Protein AF-M3C3Y6-F1 (afdb_monomer_lite)

Radius of gyration: 30.19 Å; chains: 1; bounding box: 23×43×91 Å

pLDDT: mean 72.75, std 17.36, range [37.88, 95.69]

Foldseek 3Di:
DDDDDDDDDDDDPPDDPPPPDPPPPPDPPPDPDPDPPPLVQQPDWDFDQDPVVRDTAIWRAHPQRWTAGPPPRDIDGGDPD

Structure (mmCIF, N/CA/C/O backbone):
data_AF-M3C3Y6-F1
#
_entry.id   AF-M3C3Y6-F1
#
loop_
_atom_site.group_PDB
_atom_site.id
_atom_site.type_symbol
_atom_site.label_atom_id
_atom_site.label_alt_id
_atom_site.label_comp_id
_atom_site.label_asym_id
_atom_site.label_entity_id
_atom_site.label_seq_id
_atom_site.pdbx_PDB_ins_code
_atom_site.Cartn_x
_atom_site.Cartn_y
_atom_site.Cartn_z
_atom_site.occupancy
_atom_site.B_iso_or_equiv
_atom_site.auth_seq_id
_atom_site.auth_comp_id
_atom_site.auth_asym_id
_atom_site.auth_atom_id
_atom_site.pdbx_PDB_model_num
ATOM 1 N N . MET A 1 1 ? 11.067 2.864 79.921 1.00 37.88 1 MET A N 1
ATOM 2 C CA . MET A 1 1 ? 11.177 1.536 80.565 1.00 37.88 1 MET A CA 1
ATOM 3 C C . MET A 1 1 ? 9.964 0.744 80.098 1.00 37.88 1 MET A C 1
ATOM 5 O O . MET A 1 1 ? 8.869 1.180 80.392 1.00 37.88 1 MET A O 1
ATOM 9 N N . THR A 1 2 ? 10.002 -0.306 79.287 1.00 44.03 2 THR A N 1
ATOM 10 C CA . THR A 1 2 ? 11.068 -1.106 78.667 1.00 44.03 2 THR A CA 1
ATOM 11 C C . THR A 1 2 ? 10.309 -1.925 77.613 1.00 44.03 2 THR A C 1
ATOM 13 O O . THR A 1 2 ? 9.331 -2.577 77.967 1.00 44.03 2 THR A O 1
ATOM 16 N N . GLY A 1 3 ? 10.674 -1.836 76.334 1.00 47.00 3 GLY A N 1
ATOM 17 C CA . GLY A 1 3 ? 10.106 -2.686 75.284 1.00 47.00 3 GLY A CA 1
ATOM 18 C C . GLY A 1 3 ? 10.982 -3.917 75.087 1.00 47.00 3 GLY A C 1
ATOM 19 O O . GLY A 1 3 ? 12.195 -3.768 74.992 1.00 47.00 3 GLY A O 1
ATOM 20 N N . LEU A 1 4 ? 10.379 -5.103 75.036 1.00 54.25 4 LEU A N 1
ATOM 21 C CA . LEU A 1 4 ? 10.997 -6.383 74.673 1.00 54.25 4 LEU A CA 1
ATOM 22 C C . LEU A 1 4 ? 9.879 -7.344 74.207 1.00 54.25 4 LEU A C 1
ATOM 24 O O . LEU A 1 4 ? 8.756 -7.225 74.692 1.00 54.25 4 LEU A O 1
ATOM 28 N N . PRO A 1 5 ? 10.167 -8.356 73.372 1.00 46.94 5 PRO A N 1
ATOM 29 C CA . PRO A 1 5 ? 10.767 -8.237 72.050 1.00 46.94 5 PRO A CA 1
ATOM 30 C C . PRO A 1 5 ? 10.019 -9.084 70.998 1.00 46.94 5 PRO A C 1
ATOM 32 O O . PRO A 1 5 ? 9.223 -9.970 71.299 1.00 46.94 5 PRO A O 1
ATOM 35 N N . LEU A 1 6 ? 10.348 -8.795 69.738 1.00 57.25 6 LEU A N 1
ATOM 36 C CA . LEU A 1 6 ? 10.170 -9.664 68.579 1.00 57.25 6 LEU A CA 1
ATOM 37 C C . LEU A 1 6 ? 10.504 -11.139 68.885 1.00 57.25 6 LEU A C 1
ATOM 39 O O . LEU A 1 6 ? 11.521 -11.413 69.516 1.00 57.25 6 LEU A O 1
ATOM 43 N N . PHE A 1 7 ? 9.723 -12.022 68.258 1.00 49.25 7 PHE A N 1
ATOM 44 C CA . PHE A 1 7 ? 9.973 -13.424 67.884 1.00 49.25 7 PHE A CA 1
ATOM 45 C C . PHE A 1 7 ? 9.067 -14.474 68.530 1.00 49.25 7 PHE A C 1
ATOM 47 O O . PHE A 1 7 ? 8.921 -14.561 69.741 1.00 49.25 7 PHE A O 1
ATOM 54 N N . ALA A 1 8 ? 8.585 -15.344 67.634 1.00 47.25 8 ALA A N 1
ATOM 55 C CA . ALA A 1 8 ? 7.726 -16.506 67.833 1.00 47.25 8 ALA A CA 1
ATOM 56 C C . ALA A 1 8 ? 6.253 -16.103 68.004 1.00 47.25 8 ALA A C 1
ATOM 58 O O . ALA A 1 8 ? 5.866 -15.469 68.971 1.00 47.25 8 ALA A O 1
ATOM 59 N N . VAL A 1 9 ? 5.359 -16.410 67.066 1.00 53.22 9 VAL A N 1
ATOM 60 C CA . VAL A 1 9 ? 4.869 -17.764 66.755 1.00 53.22 9 VAL A CA 1
ATOM 61 C C . VAL A 1 9 ? 3.857 -17.563 65.586 1.00 53.22 9 VAL A C 1
ATOM 63 O O . VAL A 1 9 ? 3.020 -16.678 65.691 1.00 53.22 9 VAL A O 1
ATOM 66 N N . LEU A 1 10 ? 3.946 -18.150 64.382 1.00 56.41 10 LEU A N 1
ATOM 67 C CA . LEU A 1 10 ? 3.403 -19.452 63.922 1.00 56.41 10 LEU A CA 1
ATOM 68 C C . LEU A 1 10 ? 3.626 -19.472 62.385 1.00 56.41 10 LEU A C 1
ATOM 70 O O . LEU A 1 10 ? 3.213 -18.547 61.697 1.00 56.41 10 LEU A O 1
ATOM 74 N N . ARG A 1 11 ? 4.440 -20.358 61.806 1.00 49.66 11 ARG A N 1
ATOM 75 C CA . ARG A 1 11 ? 4.122 -21.736 61.380 1.00 49.66 11 ARG A CA 1
ATOM 76 C C . ARG A 1 11 ? 2.987 -21.843 60.334 1.00 49.66 11 ARG A C 1
ATOM 78 O O . ARG A 1 11 ? 1.815 -21.732 60.659 1.00 49.66 11 ARG A O 1
ATOM 85 N N . SER A 1 12 ? 3.404 -22.218 59.120 1.00 50.12 12 SER A N 1
ATOM 86 C CA . SER A 1 12 ? 2.676 -23.035 58.133 1.00 50.12 12 SER A CA 1
ATOM 87 C C . SER A 1 12 ? 1.554 -22.406 57.300 1.00 50.12 12 SER A C 1
ATOM 89 O O . SER A 1 12 ? 0.379 -22.568 57.599 1.00 50.12 12 SER A O 1
ATOM 91 N N . LEU A 1 13 ? 1.928 -21.917 56.114 1.00 53.72 13 LEU A N 1
ATOM 92 C CA . LEU A 1 13 ? 1.147 -22.101 54.882 1.00 53.72 13 LEU A CA 1
ATOM 93 C C . LEU A 1 13 ? 2.070 -22.653 53.778 1.00 53.72 13 LEU A C 1
ATOM 95 O O . LEU A 1 13 ? 2.277 -22.051 52.731 1.00 53.72 13 LEU A O 1
ATOM 99 N N . VAL A 1 14 ? 2.641 -23.839 54.022 1.00 55.72 14 VAL A N 1
ATOM 100 C CA . VAL A 1 14 ? 3.102 -24.731 52.941 1.00 55.72 14 VAL A CA 1
ATOM 101 C C . VAL A 1 14 ? 1.862 -25.466 52.432 1.00 55.72 14 VAL A C 1
ATOM 103 O O . VAL A 1 14 ? 1.618 -26.624 52.746 1.00 55.72 14 VAL A O 1
ATOM 106 N N . ALA A 1 15 ? 1.013 -24.740 51.716 1.00 55.28 15 ALA A N 1
ATOM 107 C CA . ALA A 1 15 ? -0.119 -25.288 50.988 1.00 55.28 15 ALA A CA 1
ATOM 108 C C . ALA A 1 15 ? -0.329 -24.401 49.762 1.00 55.28 15 ALA A C 1
ATOM 110 O O . ALA A 1 15 ? -0.986 -23.370 49.842 1.00 55.28 15 ALA A O 1
ATOM 111 N N . GLY A 1 16 ? 0.285 -24.769 48.634 1.00 51.06 16 GLY A N 1
ATOM 112 C CA . GLY A 1 16 ? -0.122 -24.184 47.356 1.00 51.06 16 GLY A CA 1
ATOM 113 C C . GLY A 1 16 ? 0.926 -24.049 46.263 1.00 51.06 16 GLY A C 1
ATOM 114 O O . GLY A 1 16 ? 0.530 -23.784 45.134 1.00 51.06 16 GLY A O 1
ATOM 115 N N . HIS A 1 17 ? 2.223 -24.268 46.510 1.00 54.69 17 HIS A N 1
ATOM 116 C CA . HIS A 1 17 ? 3.188 -24.332 45.402 1.00 54.69 17 HIS A CA 1
ATOM 117 C C . HIS A 1 17 ? 3.100 -25.695 44.714 1.00 54.69 17 HIS A C 1
ATOM 119 O O . HIS A 1 17 ? 3.969 -26.553 44.835 1.00 54.69 17 HIS A O 1
ATOM 125 N N . ARG A 1 18 ? 1.988 -25.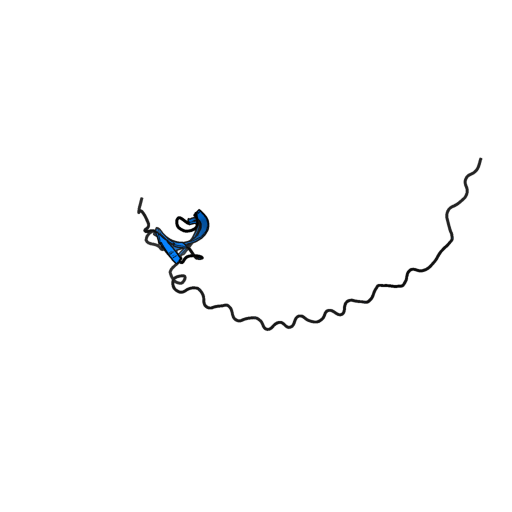901 44.007 1.00 58.06 18 ARG A N 1
ATOM 126 C CA . ARG A 1 18 ? 1.876 -26.923 42.979 1.00 58.06 18 ARG A CA 1
ATOM 127 C C . ARG A 1 18 ? 2.771 -26.431 41.837 1.00 58.06 18 ARG A C 1
ATOM 129 O O . ARG A 1 18 ? 2.452 -25.384 41.272 1.00 58.06 18 ARG A O 1
ATOM 136 N N . PRO A 1 19 ? 3.900 -27.089 41.524 1.00 53.34 19 PRO A N 1
ATOM 137 C CA . PRO A 1 19 ? 4.667 -26.706 40.354 1.00 53.34 19 PRO A CA 1
ATOM 138 C C . PRO A 1 19 ? 3.724 -26.846 39.162 1.00 53.34 19 PRO A C 1
ATOM 140 O O . PRO A 1 19 ? 3.157 -27.917 38.931 1.00 53.34 19 PRO A O 1
ATOM 143 N N . ALA A 1 20 ? 3.489 -25.743 38.457 1.00 62.56 20 ALA A N 1
ATOM 144 C CA . ALA A 1 20 ? 2.872 -25.809 37.151 1.00 62.56 20 ALA A CA 1
ATOM 145 C C . ALA A 1 20 ? 3.814 -26.662 36.300 1.00 62.56 20 ALA A C 1
ATOM 147 O O . ALA A 1 20 ? 4.909 -26.227 35.952 1.00 62.56 20 ALA A O 1
ATOM 148 N N . THR A 1 21 ? 3.431 -27.910 36.034 1.00 64.44 21 THR A N 1
ATOM 149 C CA . THR A 1 21 ? 4.031 -28.693 34.957 1.00 64.44 21 THR A CA 1
ATOM 150 C C . THR A 1 21 ? 3.997 -27.808 33.717 1.00 64.44 21 THR A C 1
ATOM 152 O O . THR A 1 21 ? 2.893 -27.403 33.336 1.00 64.44 21 THR A O 1
ATOM 155 N N . PRO A 1 22 ? 5.139 -27.468 33.093 1.00 58.06 22 PRO A N 1
ATOM 156 C CA . PRO A 1 22 ? 5.103 -26.850 31.785 1.00 58.06 22 PRO A CA 1
ATOM 157 C C . PRO A 1 22 ? 4.567 -27.928 30.849 1.00 58.06 22 PRO A C 1
ATOM 159 O O . PRO A 1 22 ? 5.302 -28.803 30.396 1.00 58.06 22 PRO A O 1
ATOM 162 N N . ALA A 1 23 ? 3.251 -27.928 30.633 1.00 63.50 23 ALA A N 1
ATOM 163 C CA . ALA A 1 23 ? 2.663 -28.636 29.517 1.00 63.50 23 ALA A CA 1
ATOM 164 C C . ALA A 1 23 ? 3.340 -28.036 28.287 1.00 63.50 23 ALA A C 1
ATOM 166 O O . ALA A 1 23 ? 3.114 -26.871 27.958 1.00 63.50 23 ALA A O 1
ATOM 167 N N . ALA A 1 24 ? 4.277 -28.789 27.713 1.00 64.56 24 ALA A N 1
ATOM 168 C CA . ALA A 1 24 ? 4.999 -28.376 26.533 1.00 64.56 24 ALA A CA 1
ATOM 169 C C . ALA A 1 24 ? 3.953 -28.040 25.468 1.00 64.56 24 ALA A C 1
ATOM 171 O O . ALA A 1 24 ? 3.209 -28.910 25.015 1.00 64.56 24 ALA A O 1
ATOM 172 N N . LEU A 1 25 ? 3.858 -26.755 25.125 1.00 63.75 25 LEU A N 1
ATOM 173 C CA . LEU A 1 25 ? 3.072 -26.272 24.001 1.00 63.75 25 LEU A CA 1
ATOM 174 C C . LEU A 1 25 ? 3.791 -26.720 22.730 1.00 63.75 25 LEU A C 1
ATOM 176 O O . LEU A 1 25 ? 4.470 -25.941 22.072 1.00 63.75 25 LEU A O 1
ATOM 180 N N . THR A 1 26 ? 3.673 -28.000 22.396 1.00 64.25 26 THR A N 1
ATOM 181 C CA . THR A 1 26 ? 4.059 -28.519 21.087 1.00 64.25 26 THR A CA 1
ATOM 182 C C . THR A 1 26 ? 2.914 -28.228 20.121 1.00 64.25 26 THR A C 1
ATOM 184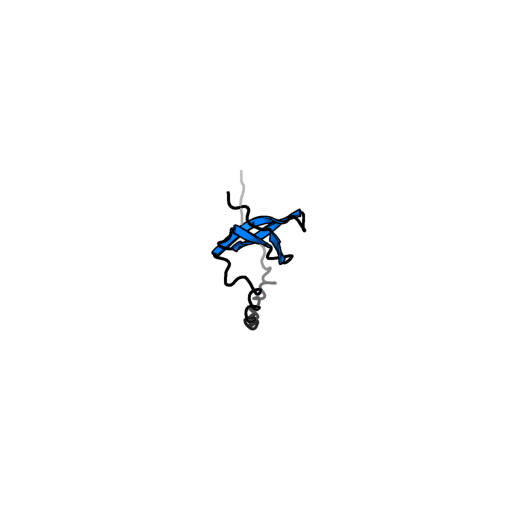 O O . THR A 1 26 ? 2.248 -29.129 19.619 1.00 64.2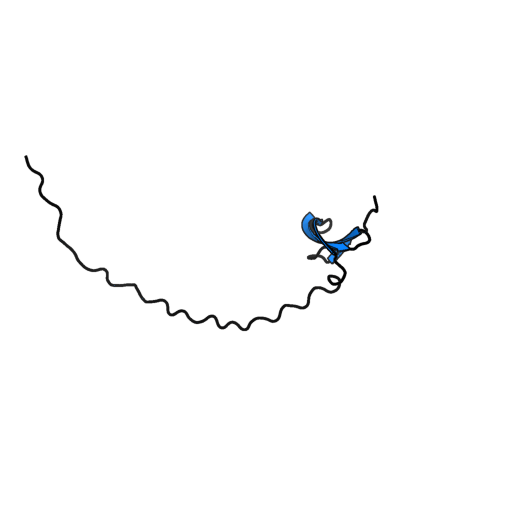5 26 THR A O 1
ATOM 187 N N . ALA A 1 27 ? 2.620 -26.942 19.918 1.00 67.94 27 ALA A N 1
ATOM 188 C CA . ALA A 1 27 ? 1.784 -26.543 18.801 1.00 67.94 27 ALA A CA 1
ATOM 189 C C . ALA A 1 27 ? 2.598 -26.797 17.521 1.00 67.94 27 ALA A C 1
ATOM 191 O O . ALA A 1 27 ? 3.769 -26.403 17.476 1.00 67.94 27 ALA A O 1
ATOM 192 N N . PRO A 1 28 ? 2.037 -27.465 16.500 1.00 69.38 28 PRO A N 1
ATOM 193 C CA . PRO A 1 28 ? 2.704 -27.554 15.212 1.00 69.38 28 PRO A CA 1
ATOM 194 C C . PRO A 1 28 ? 2.973 -26.131 14.722 1.00 69.38 28 PRO A C 1
ATOM 196 O O . PRO A 1 28 ? 2.102 -25.263 14.820 1.00 69.38 28 PRO A O 1
ATOM 199 N N . LEU A 1 29 ? 4.195 -25.888 14.244 1.00 67.69 29 LEU A N 1
ATOM 200 C CA . LEU A 1 29 ? 4.549 -24.635 13.594 1.00 67.69 29 LEU A CA 1
ATOM 201 C C . LEU A 1 29 ? 3.627 -24.512 12.378 1.00 67.69 29 LEU A C 1
ATOM 203 O O . LEU A 1 29 ? 3.808 -25.226 11.394 1.00 67.69 29 LEU A O 1
ATOM 207 N N . ALA A 1 30 ? 2.571 -23.706 12.500 1.00 71.69 30 ALA A N 1
ATOM 208 C CA . ALA A 1 30 ? 1.643 -23.483 11.408 1.00 71.69 30 ALA A CA 1
ATOM 209 C C . ALA A 1 30 ? 2.450 -22.933 10.233 1.00 71.69 30 ALA A C 1
ATOM 211 O O . ALA A 1 30 ? 3.187 -21.955 10.393 1.00 71.69 30 ALA A O 1
ATOM 212 N N . GLU A 1 31 ? 2.351 -23.597 9.083 1.00 73.19 31 GLU A N 1
ATOM 213 C CA . GLU A 1 31 ? 3.011 -23.132 7.872 1.00 73.19 31 GLU A CA 1
ATOM 214 C C . GLU A 1 31 ? 2.564 -21.689 7.602 1.00 73.19 31 GLU A C 1
ATOM 216 O O . GLU A 1 31 ? 1.373 -21.380 7.757 1.00 73.19 31 GLU A O 1
ATOM 221 N N . PRO A 1 32 ? 3.499 -20.776 7.279 1.00 69.19 32 PRO A N 1
ATOM 222 C CA . PRO A 1 32 ? 3.140 -19.395 7.025 1.00 69.19 32 PRO A CA 1
ATOM 223 C C . PRO A 1 32 ? 2.111 -19.375 5.899 1.00 69.19 32 PRO A C 1
ATOM 225 O O . PRO A 1 32 ? 2.328 -19.961 4.836 1.00 69.19 32 PRO A O 1
ATOM 228 N N . ALA A 1 33 ? 0.975 -18.722 6.154 1.00 71.31 33 ALA A N 1
ATOM 229 C CA . ALA A 1 33 ? -0.029 -18.516 5.125 1.00 71.31 33 ALA A CA 1
ATOM 230 C C . ALA A 1 33 ? 0.655 -17.911 3.888 1.00 71.31 33 ALA A C 1
ATOM 232 O O . ALA A 1 33 ? 1.521 -17.041 4.054 1.00 71.31 33 ALA A O 1
ATOM 233 N N . PRO A 1 34 ? 0.297 -18.358 2.670 1.00 69.81 34 PRO A N 1
ATOM 234 C CA . PRO A 1 34 ? 0.884 -17.808 1.461 1.00 69.81 34 PRO A CA 1
ATOM 235 C C . PRO A 1 34 ? 0.729 -16.289 1.490 1.00 69.81 34 PRO A C 1
ATOM 237 O O . PRO A 1 34 ? -0.352 -15.773 1.802 1.00 69.81 34 PRO A O 1
ATOM 240 N N . TRP A 1 35 ? 1.825 -15.577 1.218 1.00 62.84 35 TRP A N 1
ATOM 241 C CA . TRP A 1 35 ? 1.788 -14.123 1.138 1.00 62.84 35 TRP A CA 1
ATOM 242 C C . TRP A 1 35 ? 0.685 -13.698 0.161 1.00 62.84 35 TRP A C 1
ATOM 244 O O . TRP A 1 35 ? 0.501 -14.347 -0.872 1.00 62.84 35 TRP A O 1
ATOM 254 N N . PRO A 1 36 ? -0.080 -12.635 0.470 1.00 64.69 36 PRO A N 1
ATOM 255 C CA . PRO A 1 36 ? -1.100 -12.151 -0.443 1.00 64.69 36 PRO A CA 1
ATOM 256 C C . PRO A 1 36 ? -0.459 -11.831 -1.797 1.00 64.69 36 PRO A C 1
ATOM 258 O O . PRO A 1 36 ? 0.448 -11.003 -1.867 1.00 64.69 36 PRO A O 1
ATOM 261 N N . ALA A 1 37 ? -0.948 -12.490 -2.852 1.00 61.03 37 ALA A N 1
ATOM 262 C CA . ALA A 1 37 ? -0.492 -12.295 -4.226 1.00 61.03 37 ALA A CA 1
ATOM 263 C C . ALA A 1 37 ? -0.427 -10.799 -4.563 1.00 61.03 37 ALA A C 1
ATOM 265 O O . ALA A 1 37 ? -1.403 -10.076 -4.321 1.00 61.03 37 ALA A O 1
ATOM 266 N N . GLY A 1 38 ? 0.707 -10.343 -5.096 1.00 59.25 38 GLY A N 1
ATOM 267 C CA . GLY A 1 38 ? 1.044 -8.946 -5.384 1.00 59.25 38 GLY A CA 1
ATOM 268 C C . GLY A 1 38 ? 1.844 -8.233 -4.288 1.00 59.25 38 GLY A C 1
ATOM 269 O O . GLY A 1 38 ? 1.847 -7.004 -4.252 1.00 59.25 38 GLY A O 1
ATOM 270 N N . LEU A 1 39 ? 2.466 -8.985 -3.377 1.00 62.81 39 LEU A N 1
ATOM 271 C CA . LEU A 1 39 ? 3.532 -8.496 -2.493 1.00 62.81 39 LEU A CA 1
ATOM 272 C C . LEU A 1 39 ? 4.928 -8.682 -3.090 1.00 62.81 39 LEU A C 1
ATOM 274 O O . LEU A 1 39 ? 5.863 -8.038 -2.627 1.00 62.81 39 LEU A O 1
ATOM 278 N N . GLU A 1 40 ? 5.071 -9.560 -4.083 1.00 67.38 40 GLU A N 1
ATOM 279 C CA . GLU A 1 40 ? 6.362 -9.858 -4.711 1.00 67.38 40 GLU A CA 1
ATOM 280 C C . GLU A 1 40 ? 7.031 -8.629 -5.349 1.00 67.38 40 GLU A C 1
ATOM 282 O O . GLU A 1 40 ? 8.254 -8.539 -5.334 1.00 67.38 40 GLU A O 1
ATOM 287 N N . ASP A 1 41 ? 6.240 -7.649 -5.797 1.00 65.31 41 ASP A N 1
ATOM 288 C CA . ASP A 1 41 ? 6.723 -6.399 -6.401 1.00 65.31 41 ASP A CA 1
ATOM 289 C C . ASP A 1 41 ? 6.688 -5.189 -5.442 1.00 65.31 41 ASP A C 1
ATOM 291 O O . ASP A 1 41 ? 6.875 -4.045 -5.863 1.00 65.31 41 ASP A O 1
ATOM 295 N N . ALA A 1 42 ? 6.379 -5.398 -4.158 1.00 65.94 42 ALA A N 1
ATOM 296 C CA . ALA A 1 42 ? 6.289 -4.308 -3.191 1.00 65.94 42 ALA A CA 1
ATOM 297 C C . ALA A 1 42 ? 7.679 -3.970 -2.635 1.00 65.94 42 ALA A C 1
ATOM 299 O O . ALA A 1 42 ? 8.202 -4.673 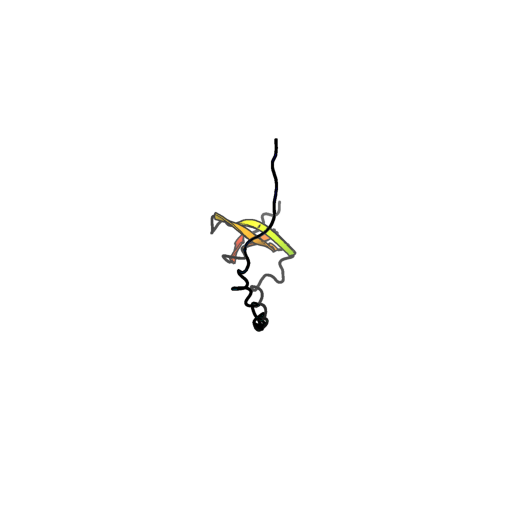-1.772 1.00 65.94 42 ALA A O 1
ATOM 300 N N . GLU A 1 43 ? 8.263 -2.866 -3.097 1.00 71.44 43 GLU A N 1
ATOM 301 C CA . GLU A 1 43 ? 9.595 -2.429 -2.655 1.00 71.44 43 GLU A CA 1
ATOM 302 C C . GLU A 1 43 ? 9.570 -1.761 -1.271 1.00 71.44 43 GLU A C 1
ATOM 304 O O . GLU A 1 43 ? 10.582 -1.731 -0.567 1.00 71.44 43 GLU A O 1
ATOM 309 N N . LEU A 1 44 ? 8.416 -1.224 -0.856 1.00 79.50 44 LEU A N 1
ATOM 310 C CA . LEU A 1 44 ? 8.278 -0.514 0.414 1.00 79.50 44 LEU A CA 1
ATOM 311 C C . LEU A 1 44 ? 6.880 -0.679 1.019 1.00 79.50 44 LEU A C 1
ATOM 313 O O . LEU A 1 44 ? 5.884 -0.843 0.313 1.00 79.50 44 LEU A O 1
ATOM 317 N N . VAL A 1 45 ? 6.803 -0.595 2.349 1.00 90.62 45 VAL A N 1
ATOM 318 C CA . VAL A 1 45 ? 5.538 -0.552 3.090 1.00 90.62 45 VAL A CA 1
ATOM 319 C C . VAL A 1 45 ? 5.353 0.825 3.716 1.00 90.62 45 VAL A C 1
ATOM 321 O O . VAL A 1 45 ? 6.200 1.265 4.490 1.00 90.62 45 VAL A O 1
ATOM 324 N N . ASP A 1 46 ? 4.218 1.470 3.438 1.00 88.81 46 ASP A N 1
ATOM 325 C CA . ASP A 1 46 ? 3.833 2.745 4.056 1.00 88.81 46 ASP A CA 1
ATOM 326 C C . ASP A 1 46 ? 2.548 2.630 4.890 1.00 88.81 46 ASP A C 1
ATOM 328 O O . ASP A 1 46 ? 1.634 1.861 4.587 1.00 88.81 46 ASP A O 1
ATOM 332 N N . PHE A 1 47 ? 2.463 3.424 5.958 1.00 92.62 47 PHE A N 1
ATOM 333 C CA . PHE A 1 47 ? 1.306 3.516 6.842 1.00 92.62 47 PHE A CA 1
ATOM 334 C C . PHE A 1 47 ? 0.532 4.815 6.601 1.00 92.62 47 PHE A C 1
ATOM 336 O O . PHE A 1 47 ? 0.660 5.790 7.355 1.00 92.62 47 PHE A O 1
ATOM 343 N N . ALA A 1 48 ? -0.348 4.778 5.605 1.00 92.12 48 ALA A N 1
ATOM 344 C CA . ALA A 1 48 ? -1.252 5.862 5.231 1.00 92.12 48 ALA A CA 1
ATOM 345 C C . ALA A 1 48 ? -2.715 5.575 5.624 1.00 92.12 48 ALA A C 1
ATOM 347 O O . ALA A 1 48 ? -3.079 4.462 6.016 1.00 92.12 48 ALA A O 1
ATOM 348 N N . THR A 1 49 ? -3.584 6.584 5.532 1.00 94.25 49 THR A N 1
ATOM 349 C CA . THR A 1 49 ? -5.034 6.399 5.705 1.00 94.25 49 THR A CA 1
ATOM 350 C C . THR A 1 49 ? -5.626 5.733 4.467 1.00 94.25 49 THR A C 1
ATOM 352 O O . THR A 1 49 ? -5.552 6.276 3.370 1.00 94.25 49 THR A O 1
ATOM 355 N N . CYS A 1 50 ? -6.264 4.578 4.650 1.00 92.88 50 CYS A N 1
ATOM 356 C CA . CYS A 1 50 ? -6.984 3.892 3.587 1.00 92.88 50 CYS A CA 1
ATOM 357 C C . CYS A 1 50 ? -8.303 4.634 3.271 1.00 92.88 50 CYS A C 1
ATOM 359 O O . CYS A 1 50 ? -9.148 4.739 4.161 1.00 92.88 50 CYS A O 1
ATOM 361 N N . PRO A 1 51 ? -8.551 5.088 2.027 1.00 91.44 51 PRO A N 1
ATOM 362 C CA . PRO A 1 51 ? -9.778 5.799 1.648 1.00 91.44 51 PRO A CA 1
ATOM 363 C C . PRO A 1 51 ? -11.055 4.950 1.738 1.00 91.44 51 PRO A C 1
ATOM 365 O O . PRO A 1 51 ? -12.141 5.502 1.901 1.00 91.44 51 PRO A O 1
ATOM 368 N N . ARG A 1 52 ? -10.963 3.616 1.653 1.00 94.12 52 ARG A N 1
ATOM 369 C CA . ARG A 1 52 ? -12.136 2.737 1.809 1.00 94.12 52 ARG A CA 1
ATOM 370 C C . ARG A 1 52 ? -12.521 2.503 3.263 1.00 94.12 52 ARG A C 1
ATOM 372 O O . ARG A 1 52 ? -13.700 2.442 3.580 1.00 94.12 52 ARG A O 1
ATOM 379 N N . GLU A 1 53 ? -11.534 2.364 4.138 1.00 94.19 53 GLU A N 1
ATOM 380 C CA . GLU A 1 53 ? -11.766 2.034 5.548 1.00 94.19 53 GLU A CA 1
ATOM 381 C C . GLU A 1 53 ? -11.719 3.251 6.469 1.00 94.19 53 GLU A C 1
ATOM 383 O O . GLU A 1 53 ? -12.103 3.144 7.631 1.00 94.19 53 GLU A O 1
ATOM 388 N N . GLN A 1 54 ? -11.221 4.389 5.973 1.00 95.69 54 GLN A N 1
ATOM 389 C CA . GLN A 1 54 ? -11.022 5.628 6.730 1.00 95.69 54 GLN A CA 1
ATOM 390 C C . GLN A 1 54 ? -10.191 5.405 8.005 1.00 95.69 54 GLN A C 1
ATOM 392 O O . GLN A 1 54 ? -10.437 5.982 9.063 1.00 95.69 54 GLN A O 1
ATOM 397 N N . ARG A 1 55 ? -9.191 4.520 7.912 1.00 95.31 55 ARG A N 1
ATOM 398 C CA . ARG A 1 55 ? -8.286 4.138 9.004 1.00 95.31 55 ARG A CA 1
ATOM 399 C C . ARG A 1 55 ? -6.857 4.041 8.498 1.00 95.31 55 ARG A C 1
ATOM 401 O O . ARG A 1 55 ? -6.629 3.727 7.331 1.00 95.31 55 ARG A O 1
ATOM 408 N N . ARG A 1 56 ? -5.891 4.264 9.390 1.00 95.56 56 ARG A N 1
ATOM 409 C CA . ARG A 1 56 ? -4.470 4.088 9.076 1.00 95.56 56 ARG A CA 1
ATOM 410 C C . ARG A 1 56 ? -4.159 2.602 8.893 1.00 95.56 56 ARG A C 1
ATOM 412 O O . ARG A 1 56 ? -4.416 1.806 9.796 1.00 95.56 56 ARG A O 1
ATOM 419 N N . ARG A 1 57 ? -3.642 2.232 7.723 1.00 95.00 57 ARG A N 1
ATOM 420 C CA . ARG A 1 57 ? -3.357 0.850 7.319 1.00 95.00 57 ARG A CA 1
ATOM 421 C C . ARG A 1 57 ? -1.993 0.762 6.636 1.00 95.00 57 ARG A C 1
ATOM 423 O O . ARG A 1 57 ? -1.557 1.751 6.050 1.00 95.00 57 ARG A O 1
ATOM 430 N N . PRO A 1 58 ? -1.329 -0.399 6.696 1.00 94.31 58 PRO A N 1
ATOM 431 C CA . PRO A 1 58 ? -0.144 -0.640 5.892 1.00 94.31 58 PRO A CA 1
ATOM 432 C C . PRO A 1 58 ? -0.533 -0.866 4.420 1.00 94.31 58 PRO A C 1
ATOM 434 O O . PRO A 1 58 ? -1.527 -1.539 4.123 1.00 94.31 58 PRO A O 1
ATOM 437 N N . HIS A 1 59 ? 0.251 -0.296 3.512 1.00 94.19 59 HIS A N 1
ATOM 438 C CA . HIS A 1 59 ? 0.092 -0.396 2.065 1.00 94.19 59 HIS A CA 1
ATOM 439 C C . HIS A 1 59 ? 1.402 -0.875 1.438 1.00 94.19 59 HIS A C 1
ATOM 441 O O . HIS A 1 59 ? 2.468 -0.413 1.837 1.00 94.19 59 HIS A O 1
ATOM 447 N N . ALA A 1 60 ? 1.311 -1.765 0.454 1.00 92.88 60 ALA A N 1
ATOM 448 C CA . ALA A 1 60 ? 2.399 -2.047 -0.473 1.00 92.88 60 ALA A CA 1
ATOM 449 C C . ALA A 1 60 ? 2.560 -0.861 -1.423 1.00 92.88 60 ALA A C 1
ATOM 451 O O . ALA A 1 60 ? 1.575 -0.447 -2.038 1.00 92.88 60 ALA A O 1
ATOM 452 N N . LEU A 1 61 ? 3.776 -0.338 -1.536 1.00 90.94 61 LEU A N 1
ATOM 453 C CA . LEU A 1 61 ? 4.146 0.653 -2.536 1.00 90.94 61 LEU A CA 1
ATOM 454 C C . LEU A 1 61 ? 4.887 -0.030 -3.682 1.00 90.94 61 LEU A C 1
ATOM 456 O O . LEU A 1 61 ? 5.850 -0.766 -3.460 1.00 90.94 61 LEU A O 1
ATOM 460 N N . SER A 1 62 ? 4.427 0.240 -4.896 1.00 87.25 62 SER A N 1
ATOM 461 C CA . SER A 1 62 ? 5.058 -0.187 -6.140 1.00 87.25 62 SER A CA 1
ATOM 462 C C . SER A 1 62 ? 6.002 0.899 -6.666 1.00 87.25 62 SER A C 1
ATOM 464 O O . SER A 1 62 ? 5.868 2.076 -6.320 1.00 87.25 62 SER A O 1
ATOM 466 N N . ALA A 1 63 ? 6.947 0.516 -7.527 1.00 85.00 63 ALA A N 1
ATOM 467 C CA . ALA A 1 63 ? 7.940 1.429 -8.104 1.00 85.00 63 ALA A CA 1
ATOM 468 C C . ALA A 1 63 ? 7.324 2.562 -8.956 1.00 85.00 63 ALA A C 1
ATOM 470 O O . ALA A 1 63 ? 7.901 3.640 -9.081 1.00 85.00 63 ALA A O 1
ATOM 471 N N . ASP A 1 64 ? 6.128 2.348 -9.512 1.00 85.31 64 ASP A N 1
ATOM 472 C CA . ASP A 1 64 ? 5.334 3.358 -10.228 1.00 85.31 64 ASP A CA 1
ATOM 473 C C . ASP A 1 64 ? 4.599 4.338 -9.284 1.00 85.31 64 ASP A C 1
ATOM 475 O O . ASP A 1 64 ? 3.883 5.240 -9.726 1.00 85.31 64 ASP A O 1
ATOM 479 N N . GLY A 1 65 ? 4.770 4.169 -7.970 1.00 87.38 65 GLY A N 1
ATOM 480 C CA . GLY A 1 65 ? 4.126 4.952 -6.924 1.00 87.38 65 GLY A CA 1
ATOM 481 C C . GLY A 1 65 ? 2.701 4.505 -6.598 1.00 87.38 65 GLY A C 1
ATOM 482 O O . GLY A 1 65 ? 2.040 5.168 -5.794 1.00 87.38 65 GLY A O 1
ATOM 483 N N . ALA A 1 66 ? 2.195 3.424 -7.201 1.00 89.62 66 ALA A N 1
ATOM 484 C CA . ALA A 1 66 ? 0.909 2.865 -6.812 1.00 89.62 66 ALA A CA 1
ATOM 485 C C . ALA A 1 66 ? 0.963 2.320 -5.378 1.00 89.62 66 ALA A C 1
ATOM 487 O O . ALA A 1 66 ? 1.969 1.772 -4.933 1.00 89.62 66 ALA A O 1
ATOM 488 N N . ALA A 1 67 ? -0.144 2.467 -4.651 1.00 91.44 67 ALA A N 1
ATOM 489 C CA . ALA A 1 67 ? -0.270 2.011 -3.273 1.00 91.44 67 ALA A CA 1
ATOM 490 C C . ALA A 1 67 ? -1.440 1.037 -3.136 1.00 91.44 67 ALA A C 1
ATOM 492 O O . ALA A 1 67 ? -2.580 1.399 -3.437 1.00 91.44 67 ALA A O 1
ATOM 493 N N . ARG A 1 68 ? -1.188 -0.175 -2.635 1.00 92.38 68 ARG A N 1
ATOM 494 C CA . ARG A 1 68 ? -2.211 -1.203 -2.400 1.00 92.38 68 ARG A CA 1
ATOM 495 C C . ARG A 1 68 ? -2.361 -1.510 -0.917 1.00 92.38 68 ARG A C 1
ATOM 497 O O . ARG A 1 68 ? -1.411 -1.919 -0.263 1.00 92.38 68 ARG A O 1
ATOM 504 N N . CYS A 1 69 ? -3.565 -1.352 -0.371 1.00 93.81 69 CYS A N 1
ATOM 505 C CA . CYS A 1 69 ? -3.829 -1.659 1.040 1.00 93.81 69 CYS A CA 1
ATOM 506 C C . CYS A 1 69 ? -3.792 -3.168 1.300 1.00 93.81 69 CYS A C 1
ATOM 508 O O . CYS A 1 69 ? -4.517 -3.916 0.645 1.00 93.81 69 CYS A O 1
ATOM 510 N N . PHE A 1 70 ? -3.045 -3.608 2.317 1.00 92.69 70 PHE A N 1
ATOM 511 C CA . PHE A 1 70 ? -2.988 -5.031 2.680 1.00 92.69 70 PHE A CA 1
ATOM 512 C C . PHE A 1 70 ? -4.295 -5.588 3.239 1.00 92.69 70 PHE A C 1
ATOM 514 O O . PHE A 1 70 ? -4.488 -6.798 3.234 1.00 92.69 70 PHE A O 1
ATOM 521 N N . HIS A 1 71 ? -5.185 -4.728 3.739 1.00 93.88 71 HIS A N 1
ATOM 522 C CA . HIS A 1 71 ? -6.424 -5.178 4.365 1.00 93.88 71 HIS A CA 1
ATOM 523 C C . HIS A 1 71 ? -7.567 -5.323 3.355 1.00 93.88 71 HIS A C 1
ATOM 525 O O . HIS A 1 71 ? -8.068 -6.422 3.145 1.00 93.88 71 HIS A O 1
ATOM 531 N N . CYS A 1 72 ? -7.972 -4.234 2.697 1.00 93.25 72 CYS A N 1
ATOM 532 C CA . CYS A 1 72 ? -9.081 -4.263 1.736 1.00 93.25 72 CYS A CA 1
ATOM 533 C C . CYS A 1 72 ? -8.659 -4.444 0.271 1.00 93.25 72 CYS A C 1
ATOM 535 O O . CYS A 1 72 ? -9.523 -4.463 -0.604 1.00 93.25 72 CYS A O 1
ATOM 537 N N . GLY A 1 73 ? -7.357 -4.515 -0.025 1.00 91.75 73 GLY A N 1
ATOM 538 C CA . GLY A 1 73 ? -6.839 -4.799 -1.366 1.00 91.75 73 GLY A CA 1
ATOM 539 C C . GLY A 1 73 ? -7.026 -3.689 -2.403 1.00 91.75 73 GLY A C 1
ATOM 540 O O . GLY A 1 73 ? -6.639 -3.888 -3.551 1.00 91.75 73 GLY A O 1
ATOM 541 N N . HIS A 1 74 ? -7.611 -2.542 -2.039 1.00 91.88 74 HIS A N 1
ATOM 542 C CA . HIS A 1 74 ? -7.779 -1.424 -2.969 1.00 91.88 74 HIS A CA 1
ATOM 543 C C . HIS A 1 74 ? -6.415 -0.850 -3.374 1.00 91.88 74 HIS A C 1
AT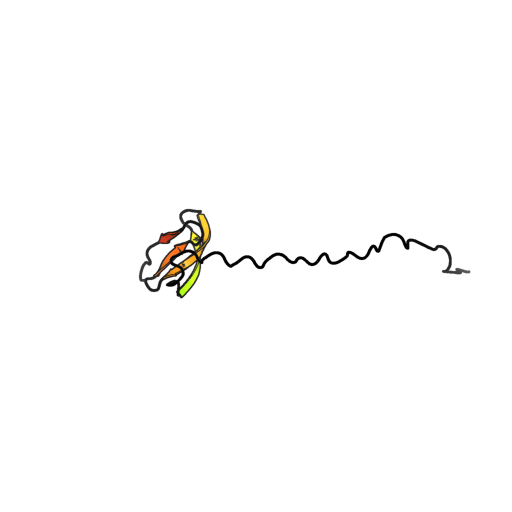OM 545 O O . HIS A 1 74 ? -5.524 -0.729 -2.530 1.00 91.88 74 HIS A O 1
ATOM 551 N N . THR A 1 75 ? -6.300 -0.451 -4.639 1.00 92.31 75 THR A N 1
ATOM 552 C CA . THR A 1 75 ? -5.103 0.191 -5.185 1.00 92.31 75 THR A CA 1
ATOM 553 C C . THR A 1 75 ? -5.411 1.641 -5.524 1.00 92.31 75 THR A C 1
ATOM 555 O O . THR A 1 75 ? -6.443 1.936 -6.128 1.00 92.31 75 THR A O 1
ATOM 558 N N . THR A 1 76 ? -4.520 2.543 -5.132 1.00 89.94 76 THR A N 1
ATOM 559 C CA . THR A 1 76 ? -4.538 3.951 -5.528 1.00 89.94 76 THR A CA 1
ATOM 560 C C . THR A 1 76 ? -3.376 4.195 -6.480 1.00 89.94 76 THR A C 1
ATOM 562 O O . THR A 1 76 ? -2.253 3.788 -6.191 1.00 89.94 76 THR A O 1
ATOM 565 N N . SER A 1 77 ? -3.641 4.845 -7.611 1.00 87.19 77 SER A N 1
ATOM 566 C CA . SER A 1 77 ? -2.607 5.214 -8.578 1.00 87.19 77 SER A CA 1
ATOM 567 C C . SER A 1 77 ? -1.646 6.234 -7.968 1.00 87.19 77 SER A C 1
ATOM 569 O O . SER A 1 77 ? -2.088 7.231 -7.386 1.00 87.19 77 SER A O 1
ATOM 571 N N . GLY A 1 78 ? -0.342 6.005 -8.126 1.00 71.62 78 GLY A N 1
ATOM 572 C CA . GLY A 1 78 ? 0.676 6.984 -7.770 1.00 71.62 7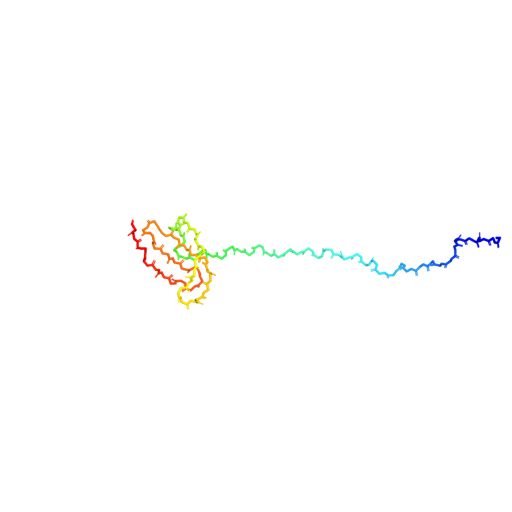8 GLY A CA 1
ATOM 573 C C . GLY A 1 78 ? 0.512 8.247 -8.603 1.00 71.62 78 GLY A C 1
ATOM 574 O O . GLY A 1 78 ? 0.363 8.187 -9.822 1.00 71.62 78 GLY A O 1
ATOM 575 N N . ARG A 1 79 ? 0.515 9.412 -7.954 1.00 57.38 79 ARG A N 1
ATOM 576 C CA . ARG A 1 79 ? 0.644 10.692 -8.653 1.00 57.38 79 ARG A CA 1
ATOM 577 C C . ARG A 1 79 ? 2.144 10.972 -8.702 1.00 57.38 79 ARG A C 1
ATOM 579 O O . ARG A 1 79 ? 2.688 11.429 -7.701 1.00 57.38 79 ARG A O 1
ATOM 586 N N . THR A 1 80 ? 2.816 10.635 -9.806 1.00 48.22 80 THR A N 1
ATOM 587 C CA . THR A 1 80 ? 4.204 11.070 -10.043 1.00 48.22 80 THR A CA 1
ATOM 588 C C . THR A 1 80 ? 4.249 12.582 -9.838 1.00 48.22 80 THR A C 1
ATOM 590 O O . THR A 1 80 ? 3.514 13.311 -10.510 1.00 48.22 80 THR A O 1
ATOM 593 N N . ARG A 1 81 ? 4.996 13.028 -8.827 1.00 48.53 81 ARG A N 1
ATOM 594 C CA . ARG A 1 81 ? 5.127 14.439 -8.462 1.00 48.53 81 ARG A CA 1
ATOM 595 C C . ARG A 1 81 ? 6.331 15.051 -9.151 1.00 48.53 81 ARG A C 1
ATOM 597 O O . ARG A 1 81 ? 7.343 14.330 -9.268 1.00 48.53 81 ARG A O 1
#

Organism: NCBI:txid1284664

Sequence (81 aa):
MTGLPLFAVLRSLVAGHRPATPAALTAPLAEPAPWPAGLEDAELVDFATCPREQRRRPHALSADGAARCFHCGHTTSGRTR

Secondary structure (DSSP, 8-state):
-----------------------------PPPPPPPTT-TT--EEEEEEETTTTEEEEEEEPTTS-EEETTT--EE-----